Protein AF-A0ABD6C775-F1 (afdb_monomer_lite)

pLDDT: mean 89.02, std 13.64, range [40.5, 98.38]

Organism: NCBI:txid1433523

Sequence (96 aa):
MSDSASPRASVSLSEPIDVPAVLNRAGVDYVGVHDHRLLAIYHTGIFNVVTEPEPVANARTLEIECWEAPLPSRGDQRSPQELLDDFAAVLERDKA

Structure (mmCIF, N/CA/C/O backbone):
data_AF-A0ABD6C775-F1
#
_entry.id   AF-A0ABD6C775-F1
#
loop_
_atom_site.group_PDB
_atom_site.id
_atom_site.type_symbol
_atom_site.label_atom_id
_atom_site.label_alt_id
_atom_site.label_comp_id
_atom_site.label_asym_id
_atom_site.label_entity_id
_atom_site.label_seq_id
_atom_site.pdbx_PDB_ins_code
_atom_site.Cartn_x
_atom_site.Cartn_y
_atom_site.Cartn_z
_atom_site.occupancy
_atom_site.B_iso_or_equiv
_atom_site.auth_seq_id
_atom_site.auth_comp_id
_atom_site.auth_asym_id
_atom_site.auth_atom_id
_atom_site.pdbx_PDB_model_num
ATOM 1 N N . MET A 1 1 ? 27.619 6.614 3.683 1.00 43.62 1 MET A N 1
ATOM 2 C CA . MET A 1 1 ? 26.276 6.010 3.744 1.00 43.62 1 MET A CA 1
ATOM 3 C C . MET A 1 1 ? 25.322 7.169 3.927 1.00 43.62 1 MET A C 1
ATOM 5 O O . MET A 1 1 ? 25.265 7.702 5.025 1.00 43.62 1 MET A O 1
ATOM 9 N N . SER A 1 2 ? 24.734 7.676 2.843 1.00 40.50 2 SER A N 1
ATOM 10 C CA . SER A 1 2 ? 23.663 8.661 2.992 1.00 40.50 2 SER A CA 1
ATOM 11 C C . SER A 1 2 ? 22.449 7.891 3.464 1.00 40.50 2 SER A C 1
ATOM 13 O O . SER A 1 2 ? 21.963 7.018 2.749 1.00 40.50 2 SER A O 1
ATOM 15 N N . ASP A 1 3 ? 22.033 8.181 4.688 1.00 49.12 3 ASP A N 1
ATOM 16 C CA . ASP A 1 3 ? 20.768 7.756 5.271 1.00 49.12 3 ASP A CA 1
ATOM 17 C C . ASP A 1 3 ? 19.652 8.552 4.577 1.00 49.12 3 ASP A C 1
ATOM 19 O O . ASP A 1 3 ? 19.025 9.445 5.145 1.00 49.12 3 ASP A O 1
ATOM 23 N N . SER A 1 4 ? 19.529 8.357 3.261 1.00 57.94 4 SER A N 1
ATOM 24 C CA . SER A 1 4 ? 18.457 8.942 2.474 1.00 57.94 4 SER A CA 1
ATOM 25 C C . SER A 1 4 ? 17.189 8.262 2.957 1.00 57.94 4 SER A C 1
ATOM 27 O O . SER A 1 4 ? 16.912 7.137 2.550 1.00 57.94 4 SER A O 1
ATOM 29 N N . ALA A 1 5 ? 16.483 8.910 3.884 1.00 72.31 5 ALA A N 1
ATOM 30 C CA . ALA A 1 5 ? 15.215 8.417 4.389 1.00 72.31 5 ALA A CA 1
ATOM 31 C C . ALA A 1 5 ? 14.327 8.038 3.199 1.00 72.31 5 ALA A C 1
ATOM 33 O O . ALA A 1 5 ? 14.172 8.828 2.261 1.00 72.31 5 ALA A O 1
ATOM 34 N N . SER A 1 6 ? 13.801 6.815 3.221 1.00 83.06 6 SER A N 1
ATOM 35 C CA . SER A 1 6 ? 12.835 6.351 2.234 1.00 83.06 6 SER A CA 1
ATOM 36 C C . SER A 1 6 ? 11.717 7.387 2.064 1.00 83.06 6 SER A C 1
ATOM 38 O O . SER A 1 6 ? 11.255 7.935 3.069 1.00 83.06 6 SER A O 1
ATOM 40 N N . PRO A 1 7 ? 11.273 7.677 0.826 1.00 92.69 7 PRO A N 1
ATOM 41 C CA . PRO A 1 7 ? 10.144 8.570 0.590 1.00 92.69 7 PRO A CA 1
ATOM 42 C C . PRO A 1 7 ? 8.913 8.155 1.394 1.00 92.69 7 PRO A C 1
ATOM 44 O O . PRO A 1 7 ? 8.612 6.960 1.499 1.00 92.69 7 PRO A O 1
ATOM 47 N N . ARG A 1 8 ? 8.198 9.146 1.934 1.00 95.31 8 ARG A N 1
ATOM 48 C CA . ARG A 1 8 ? 6.991 8.961 2.749 1.00 95.31 8 ARG A CA 1
ATOM 49 C C . ARG A 1 8 ? 5.882 9.913 2.330 1.00 95.31 8 ARG A C 1
ATOM 51 O O . ARG A 1 8 ? 6.159 11.055 1.971 1.00 95.31 8 ARG A O 1
ATOM 58 N N . ALA A 1 9 ? 4.646 9.440 2.411 1.00 95.44 9 ALA A N 1
ATOM 59 C CA . ALA A 1 9 ? 3.439 10.214 2.168 1.00 95.44 9 ALA A CA 1
ATOM 60 C C . ALA A 1 9 ? 2.421 9.955 3.280 1.00 95.44 9 ALA A C 1
ATOM 62 O O . ALA A 1 9 ? 2.273 8.825 3.741 1.00 95.44 9 ALA A O 1
ATOM 63 N N . SER A 1 10 ? 1.711 11.012 3.667 1.00 95.62 10 SER A N 1
ATOM 64 C CA . SER A 1 10 ? 0.575 10.944 4.582 1.00 95.62 10 SER A CA 1
ATOM 65 C C . SER A 1 10 ? -0.687 11.275 3.797 1.00 95.62 10 SER A C 1
ATOM 67 O O . SER A 1 10 ? -0.753 12.316 3.139 1.00 95.62 10 SER A O 1
ATOM 69 N N . VAL A 1 11 ? -1.672 10.384 3.842 1.00 93.94 11 VAL A N 1
ATOM 70 C CA . VAL A 1 11 ? -2.949 10.520 3.136 1.00 93.94 11 VAL A CA 1
ATOM 71 C C . VAL A 1 11 ? -4.061 10.635 4.167 1.00 93.94 11 VAL A C 1
ATOM 73 O O . VAL A 1 11 ? -4.181 9.802 5.061 1.00 93.94 11 VAL A O 1
ATOM 76 N N . SER A 1 12 ? -4.885 11.674 4.038 1.00 94.38 12 SER A N 1
ATOM 77 C CA . SER A 1 12 ? -6.058 11.907 4.886 1.00 94.38 12 SER A CA 1
ATOM 78 C C . SER A 1 12 ? -7.330 11.912 4.044 1.00 94.38 12 SER A C 1
ATOM 80 O O . SER A 1 12 ? -7.519 12.767 3.179 1.00 94.38 12 SER A O 1
ATOM 82 N N . LEU A 1 13 ? -8.224 10.967 4.317 1.00 91.50 13 LEU A N 1
ATOM 83 C CA . LEU A 1 13 ? -9.448 10.728 3.563 1.00 91.50 13 LEU A CA 1
ATOM 84 C C . LEU A 1 13 ? -10.673 11.234 4.333 1.00 91.50 13 LEU A C 1
ATOM 86 O O . LEU A 1 13 ? -10.792 11.091 5.550 1.00 91.50 13 LEU A O 1
ATOM 90 N N . SER A 1 14 ? -11.642 11.805 3.613 1.00 91.69 14 SER A N 1
ATOM 91 C CA . SER A 1 14 ? -12.889 12.287 4.233 1.00 91.69 14 SER A CA 1
ATOM 92 C C . SER A 1 14 ? -13.811 11.160 4.719 1.00 91.69 14 SER A C 1
ATOM 94 O O . SER A 1 14 ? -14.671 11.388 5.568 1.00 91.69 14 SER A O 1
ATOM 96 N N . GLU A 1 15 ? -13.650 9.953 4.183 1.00 91.62 15 GLU A N 1
ATOM 97 C CA . GLU A 1 15 ? -14.413 8.746 4.511 1.00 91.62 15 GLU A CA 1
ATOM 98 C C . GLU A 1 15 ? -13.438 7.583 4.707 1.00 91.62 15 GLU A C 1
ATOM 100 O O . GLU A 1 15 ? -12.359 7.613 4.110 1.00 91.62 15 GLU A O 1
ATOM 105 N N . PRO A 1 16 ? -13.766 6.606 5.571 1.00 95.12 16 PRO A N 1
ATOM 106 C CA . PRO A 1 16 ? -12.884 5.482 5.805 1.00 95.12 16 PRO A CA 1
ATOM 107 C C . PRO A 1 16 ? -12.913 4.539 4.601 1.00 95.12 16 PRO A C 1
ATOM 109 O O . PRO A 1 16 ? -13.963 4.343 3.988 1.00 95.12 16 PRO A O 1
ATOM 112 N N . ILE A 1 17 ? -11.772 3.930 4.301 1.00 95.81 17 ILE A N 1
ATOM 113 C CA . ILE A 1 17 ? -11.634 2.935 3.239 1.00 95.81 17 ILE A CA 1
ATOM 114 C C . ILE A 1 17 ? -11.207 1.582 3.804 1.00 95.81 17 ILE A C 1
ATOM 116 O O . ILE A 1 17 ? -10.514 1.493 4.820 1.00 95.81 17 ILE A O 1
ATOM 120 N N . ASP A 1 18 ? -11.593 0.528 3.093 1.00 97.06 18 ASP A N 1
ATOM 121 C CA . ASP A 1 18 ? -11.022 -0.807 3.245 1.00 97.06 18 ASP A CA 1
ATOM 122 C C . ASP A 1 18 ? -9.809 -0.911 2.311 1.00 97.06 18 ASP A C 1
ATOM 124 O O . ASP A 1 18 ? -9.954 -1.145 1.108 1.00 97.06 18 ASP A O 1
ATOM 128 N N . VAL A 1 19 ? -8.610 -0.676 2.853 1.00 96.81 19 VAL A N 1
ATOM 129 C CA . VAL A 1 19 ? -7.353 -0.654 2.091 1.00 96.81 19 VAL A CA 1
ATOM 130 C C . VAL A 1 19 ? -7.138 -1.975 1.340 1.00 96.81 19 VAL A C 1
ATOM 132 O O . VAL A 1 19 ? -6.922 -1.916 0.128 1.00 96.81 19 VAL A O 1
ATOM 135 N N . PRO A 1 20 ? -7.259 -3.166 1.967 1.00 97.88 20 PRO A N 1
ATOM 136 C CA . PRO A 1 20 ? -7.281 -4.438 1.245 1.00 97.88 20 PRO A CA 1
ATOM 137 C C . PRO A 1 20 ? -8.244 -4.469 0.051 1.00 97.88 20 PRO A C 1
ATOM 139 O O . PRO A 1 20 ? -7.868 -4.911 -1.036 1.00 97.88 20 PRO A O 1
ATOM 142 N N . ALA A 1 21 ? -9.485 -4.002 0.210 1.00 97.19 21 ALA A N 1
ATOM 143 C CA . ALA A 1 21 ? -10.463 -4.016 -0.877 1.00 97.19 21 ALA A CA 1
ATOM 144 C C . ALA A 1 21 ? -10.070 -3.084 -2.038 1.00 97.19 21 ALA A C 1
ATOM 146 O O . ALA A 1 21 ? -10.240 -3.461 -3.200 1.00 97.19 21 ALA A O 1
ATOM 147 N N . VAL A 1 22 ? -9.519 -1.903 -1.738 1.00 96.75 22 VAL A N 1
ATOM 148 C CA . VAL A 1 22 ? -9.008 -0.953 -2.742 1.00 96.75 22 VAL A CA 1
ATOM 149 C C . VAL A 1 22 ? -7.840 -1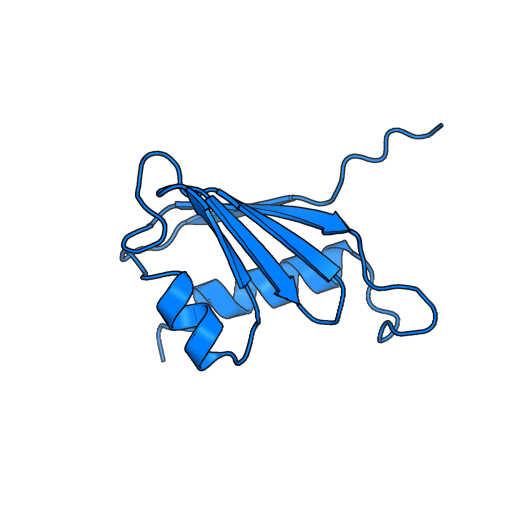.564 -3.517 1.00 96.75 22 VAL A C 1
ATOM 151 O O . VAL A 1 22 ? -7.848 -1.564 -4.748 1.00 96.75 22 VAL A O 1
ATOM 154 N N . LEU A 1 23 ? -6.869 -2.157 -2.815 1.00 97.12 23 LEU A N 1
ATOM 155 C CA . LEU A 1 23 ? -5.709 -2.802 -3.439 1.00 97.12 23 LEU A CA 1
ATOM 156 C C . LEU A 1 23 ? -6.126 -3.974 -4.337 1.00 97.12 23 LEU A C 1
ATOM 158 O O . LEU A 1 23 ? -5.662 -4.066 -5.473 1.00 97.12 23 LEU A O 1
ATOM 162 N N . ASN A 1 24 ? -7.078 -4.801 -3.891 1.00 97.12 24 ASN A N 1
ATOM 163 C CA . ASN A 1 24 ? -7.639 -5.880 -4.707 1.00 97.12 24 ASN A CA 1
ATOM 164 C C . ASN A 1 24 ? -8.298 -5.354 -5.994 1.00 97.12 24 ASN A C 1
ATOM 166 O O . ASN A 1 24 ? -8.076 -5.916 -7.067 1.00 97.12 24 ASN A O 1
ATOM 170 N N . ARG A 1 25 ? -9.082 -4.266 -5.921 1.00 95.88 25 ARG A N 1
ATOM 171 C CA . ARG A 1 25 ? -9.689 -3.635 -7.111 1.00 95.88 25 ARG A CA 1
ATOM 172 C C . ARG A 1 25 ? -8.641 -3.081 -8.072 1.00 95.88 25 ARG A C 1
ATOM 174 O O . ARG A 1 25 ? -8.819 -3.175 -9.283 1.00 95.88 25 ARG A O 1
ATOM 181 N N . ALA A 1 26 ? -7.559 -2.528 -7.534 1.00 95.44 26 ALA A N 1
ATOM 182 C CA . ALA A 1 26 ? -6.451 -1.988 -8.310 1.00 95.44 26 ALA A CA 1
ATOM 183 C C . ALA A 1 26 ? -5.497 -3.067 -8.861 1.00 95.44 26 ALA A C 1
ATOM 185 O O . ALA A 1 26 ? -4.573 -2.735 -9.602 1.00 95.44 26 ALA A O 1
ATOM 186 N N . GLY A 1 27 ? -5.705 -4.347 -8.521 1.00 96.06 27 GLY A N 1
ATOM 187 C CA . GLY A 1 27 ? -4.812 -5.439 -8.912 1.00 96.06 27 GLY A CA 1
ATOM 188 C C . GLY A 1 27 ? -3.428 -5.343 -8.264 1.00 96.06 27 GLY A C 1
ATOM 189 O O . GLY A 1 27 ? -2.441 -5.758 -8.867 1.00 96.06 27 GLY A O 1
ATOM 190 N N . VAL A 1 28 ? -3.349 -4.750 -7.071 1.00 96.69 28 VAL A N 1
ATOM 191 C CA . VAL A 1 28 ? -2.111 -4.587 -6.307 1.00 96.69 28 VAL A CA 1
ATOM 192 C C . VAL A 1 28 ? -2.011 -5.700 -5.276 1.00 96.69 28 VAL A C 1
ATOM 194 O O . VAL A 1 28 ? -2.860 -5.818 -4.392 1.00 96.69 28 VAL A O 1
ATOM 197 N N . ASP A 1 29 ? -0.951 -6.497 -5.374 1.00 97.69 29 ASP A N 1
ATOM 198 C CA . ASP A 1 29 ? -0.662 -7.545 -4.402 1.00 97.69 29 ASP A CA 1
ATOM 199 C C . ASP A 1 29 ? -0.276 -6.938 -3.049 1.00 97.69 29 ASP A C 1
ATOM 201 O O . ASP A 1 29 ? 0.413 -5.917 -2.973 1.00 97.69 29 ASP A O 1
ATOM 205 N N . TYR A 1 30 ? -0.683 -7.584 -1.959 1.00 98.06 30 TYR A N 1
ATOM 206 C CA . TYR A 1 30 ? -0.319 -7.157 -0.613 1.00 98.06 30 TYR A CA 1
ATOM 207 C C . TYR A 1 30 ? -0.236 -8.322 0.371 1.00 98.06 30 TYR A C 1
ATOM 209 O O . TYR A 1 30 ? -0.796 -9.400 0.168 1.00 98.06 30 TYR A O 1
ATOM 217 N N . VAL A 1 31 ? 0.454 -8.074 1.480 1.00 97.94 31 VAL A N 1
ATOM 218 C CA . VAL A 1 31 ? 0.556 -8.976 2.625 1.00 97.94 31 VAL A CA 1
ATOM 219 C C . VAL A 1 31 ? 0.142 -8.215 3.878 1.00 97.94 31 VAL A C 1
ATOM 221 O O . VAL A 1 31 ? 0.746 -7.200 4.228 1.00 97.94 31 VAL A O 1
ATOM 224 N N . GLY A 1 32 ? -0.888 -8.704 4.570 1.00 97.56 32 GLY A N 1
ATOM 225 C CA . GLY A 1 32 ? -1.265 -8.186 5.885 1.00 97.56 32 GLY A CA 1
ATOM 226 C C . GLY A 1 32 ? -0.212 -8.551 6.932 1.00 97.56 32 GLY A C 1
ATOM 227 O O . GLY A 1 32 ? 0.187 -9.711 7.024 1.00 97.56 32 GLY A O 1
ATOM 228 N N . VAL A 1 33 ? 0.240 -7.571 7.717 1.00 97.50 33 VAL A N 1
ATOM 229 C CA . VAL A 1 33 ? 1.195 -7.789 8.818 1.00 97.50 33 VAL A CA 1
ATOM 230 C C . VAL A 1 33 ? 0.443 -7.901 10.145 1.00 97.50 33 VAL A C 1
ATOM 232 O O . VAL A 1 33 ? 0.684 -8.828 10.914 1.00 97.50 33 VAL A O 1
ATOM 235 N N . HIS A 1 34 ? -0.474 -6.966 10.400 1.00 96.06 34 HIS A N 1
ATOM 236 C CA . HIS A 1 34 ? -1.437 -6.974 11.506 1.00 96.06 34 HIS A CA 1
ATOM 237 C C . HIS A 1 34 ? -2.589 -6.006 11.189 1.00 96.06 34 HIS A C 1
ATOM 239 O O . HIS A 1 34 ? -2.614 -5.393 10.123 1.00 96.06 34 HIS A O 1
ATOM 245 N N . ASP A 1 35 ? -3.518 -5.818 12.127 1.00 97.25 35 ASP A N 1
ATOM 246 C CA . ASP A 1 35 ? -4.763 -5.075 11.891 1.00 97.25 35 ASP A CA 1
ATOM 247 C C . ASP A 1 35 ? -4.570 -3.627 11.422 1.00 97.25 35 ASP A C 1
ATOM 249 O O . ASP A 1 35 ? -5.452 -3.102 10.763 1.00 97.25 35 ASP A O 1
ATOM 253 N N . HIS A 1 36 ? -3.423 -3.000 11.695 1.00 98.00 36 HIS A N 1
ATOM 254 C CA . HIS A 1 36 ? -3.122 -1.593 11.379 1.00 98.00 36 HIS A CA 1
ATOM 255 C C . HIS A 1 36 ? -2.002 -1.431 10.345 1.00 98.00 36 HIS A C 1
ATOM 257 O O . HIS A 1 36 ? -1.474 -0.331 10.171 1.00 98.00 36 HIS A O 1
ATOM 263 N N . ARG A 1 37 ? -1.564 -2.531 9.716 1.00 98.06 37 ARG A N 1
ATOM 264 C CA . ARG A 1 37 ? -0.390 -2.513 8.848 1.00 98.06 37 ARG A CA 1
ATOM 265 C C . ARG A 1 37 ? -0.405 -3.597 7.780 1.00 98.06 37 ARG A C 1
ATOM 267 O O . ARG A 1 37 ? -0.598 -4.780 8.069 1.00 98.06 37 ARG A O 1
ATOM 274 N N . LEU A 1 38 ? -0.064 -3.203 6.559 1.00 98.38 38 LEU A N 1
ATOM 275 C CA . LEU A 1 38 ? 0.180 -4.114 5.444 1.00 98.38 38 LEU A CA 1
ATOM 276 C C . LEU A 1 38 ? 1.383 -3.670 4.610 1.00 98.38 38 LEU A C 1
ATOM 278 O O . LEU A 1 38 ? 1.818 -2.520 4.674 1.00 98.38 38 LEU A O 1
ATOM 282 N N . LEU A 1 39 ? 1.917 -4.604 3.829 1.00 98.25 39 LEU A N 1
ATOM 283 C CA . LEU A 1 39 ? 2.925 -4.343 2.809 1.00 98.25 39 LEU A CA 1
ATOM 284 C C . LEU A 1 39 ? 2.282 -4.516 1.435 1.00 98.25 39 LEU A C 1
ATOM 286 O O . LEU A 1 39 ? 1.776 -5.597 1.144 1.00 98.25 39 LEU A O 1
ATOM 290 N N . ALA A 1 40 ? 2.305 -3.479 0.606 1.00 97.62 40 ALA A N 1
ATOM 291 C CA . ALA A 1 40 ? 1.825 -3.524 -0.770 1.00 97.62 40 ALA A CA 1
ATOM 292 C C . ALA A 1 40 ? 3.001 -3.679 -1.741 1.00 97.62 40 ALA A C 1
ATOM 294 O O . ALA A 1 40 ? 4.064 -3.086 -1.549 1.00 97.62 40 ALA A O 1
ATOM 295 N N . ILE A 1 41 ? 2.801 -4.472 -2.791 1.00 95.38 41 ILE A N 1
ATOM 296 C CA . ILE A 1 41 ? 3.771 -4.698 -3.858 1.00 95.38 41 ILE A CA 1
ATOM 297 C C . ILE A 1 41 ? 3.248 -3.992 -5.106 1.00 95.38 41 ILE A C 1
ATOM 299 O O . ILE A 1 41 ? 2.365 -4.494 -5.800 1.00 95.38 41 ILE A O 1
ATOM 303 N N . TYR A 1 42 ? 3.797 -2.815 -5.399 1.00 93.44 42 TYR A N 1
ATOM 304 C CA . TYR A 1 42 ? 3.345 -1.960 -6.495 1.00 93.44 42 TYR A CA 1
ATOM 305 C C . TYR A 1 42 ? 4.483 -1.697 -7.478 1.00 93.44 42 TYR A C 1
ATOM 307 O O . TYR A 1 42 ? 5.550 -1.223 -7.093 1.00 93.44 42 TYR A O 1
ATOM 315 N N . HIS A 1 43 ? 4.290 -2.064 -8.749 1.00 91.19 43 HIS A N 1
ATOM 316 C CA . HIS A 1 43 ? 5.331 -2.018 -9.788 1.00 91.19 43 HIS A CA 1
ATOM 317 C C . HIS A 1 43 ? 6.674 -2.643 -9.367 1.00 91.19 43 HIS A C 1
ATOM 319 O O . 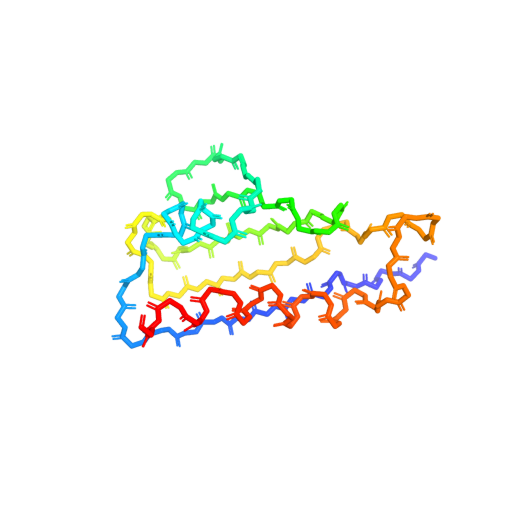HIS A 1 43 ? 7.736 -2.170 -9.756 1.00 91.19 43 HIS A O 1
ATOM 325 N N . THR A 1 44 ? 6.641 -3.741 -8.602 1.00 88.44 44 THR A N 1
ATOM 326 C CA . THR A 1 44 ? 7.813 -4.424 -8.002 1.00 88.44 44 THR A CA 1
ATOM 327 C C . THR A 1 44 ? 8.523 -3.666 -6.874 1.00 88.44 44 THR A C 1
ATOM 329 O O . THR A 1 44 ? 9.508 -4.175 -6.348 1.00 88.44 44 THR A O 1
ATOM 332 N N . GLY A 1 45 ? 8.022 -2.495 -6.476 1.00 90.69 45 GLY A N 1
ATOM 333 C CA . GLY A 1 45 ? 8.411 -1.813 -5.244 1.00 90.69 45 GLY A CA 1
ATOM 334 C C . GLY A 1 45 ? 7.601 -2.306 -4.043 1.00 90.69 45 GLY A C 1
ATOM 335 O O . GLY A 1 45 ? 6.490 -2.815 -4.207 1.00 90.69 45 GLY A O 1
ATOM 336 N N . ILE A 1 46 ? 8.159 -2.151 -2.843 1.00 94.44 46 ILE A N 1
ATOM 337 C CA . ILE A 1 46 ? 7.525 -2.517 -1.573 1.00 94.44 46 ILE A CA 1
ATOM 338 C C . ILE A 1 46 ? 7.159 -1.246 -0.816 1.00 94.44 46 ILE A C 1
ATOM 340 O O . ILE A 1 46 ? 8.027 -0.451 -0.443 1.00 94.44 46 ILE A O 1
ATOM 344 N N . PHE A 1 47 ? 5.866 -1.102 -0.542 1.00 96.81 47 PHE A N 1
ATOM 345 C CA . PHE A 1 47 ? 5.299 0.004 0.212 1.00 96.81 47 PHE A CA 1
ATOM 346 C C . PHE A 1 47 ? 4.780 -0.486 1.554 1.00 96.81 47 PHE A C 1
ATOM 348 O O . PHE A 1 47 ? 3.959 -1.399 1.629 1.00 96.81 47 PHE A O 1
ATOM 355 N N . ASN A 1 48 ? 5.248 0.140 2.624 1.00 97.50 48 ASN A N 1
ATOM 356 C CA . ASN A 1 48 ? 4.714 -0.055 3.957 1.00 97.50 48 ASN A CA 1
ATOM 357 C C . ASN A 1 48 ? 3.543 0.898 4.171 1.00 97.50 48 ASN A C 1
ATOM 359 O O . ASN A 1 48 ? 3.725 2.106 4.057 1.00 97.50 48 ASN A O 1
ATOM 363 N N . VAL A 1 49 ? 2.373 0.355 4.501 1.00 97.88 49 VAL A N 1
ATOM 364 C CA . VAL A 1 49 ? 1.164 1.132 4.784 1.00 97.88 49 VAL A CA 1
ATOM 365 C C . VAL A 1 49 ? 0.775 0.912 6.236 1.00 97.88 49 VAL A C 1
ATOM 367 O O . VAL A 1 49 ? 0.568 -0.228 6.659 1.00 97.88 49 VAL A O 1
ATOM 370 N N . VAL A 1 50 ? 0.676 2.000 6.992 1.00 98.06 50 VAL A N 1
ATOM 371 C CA . VAL A 1 50 ? 0.256 2.020 8.397 1.00 98.06 50 VAL A CA 1
ATOM 372 C C . VAL A 1 50 ? -0.974 2.906 8.525 1.00 98.06 50 VAL A C 1
ATOM 374 O O . VAL A 1 50 ? -1.011 3.990 7.951 1.00 98.06 50 VAL A O 1
ATOM 377 N N . THR A 1 51 ? -1.977 2.456 9.274 1.00 97.25 51 THR A N 1
ATOM 378 C CA . THR A 1 51 ? -3.277 3.140 9.379 1.00 97.25 51 THR A CA 1
ATOM 379 C C . THR A 1 51 ? -3.662 3.510 10.809 1.00 97.25 51 THR A C 1
ATOM 381 O O . THR A 1 51 ? -4.833 3.725 11.102 1.00 97.25 51 THR A O 1
ATOM 384 N N . GLU A 1 52 ? -2.704 3.555 11.738 1.00 91.75 52 GLU A N 1
ATOM 385 C CA . GLU A 1 52 ? -2.995 3.815 13.151 1.00 91.75 52 GLU A CA 1
ATOM 386 C C . GLU A 1 52 ? -3.749 5.145 13.373 1.00 91.75 52 GLU A C 1
ATOM 388 O O . GLU A 1 52 ? -3.402 6.164 12.773 1.00 91.75 52 GLU A O 1
ATOM 393 N N . PRO A 1 53 ? -4.761 5.166 14.265 1.00 93.12 53 PRO A N 1
ATOM 394 C CA . PRO A 1 53 ? -5.187 4.086 15.167 1.00 93.12 53 PRO A CA 1
ATOM 395 C C . PRO A 1 53 ? -6.223 3.121 14.555 1.00 93.12 53 PRO A C 1
ATOM 397 O O . PRO A 1 53 ? -6.755 2.258 15.250 1.00 93.12 53 PRO A O 1
ATOM 400 N N . GLU A 1 54 ? -6.567 3.279 13.282 1.00 95.94 54 GLU A N 1
ATOM 401 C CA . GLU A 1 54 ? -7.670 2.584 12.622 1.00 95.94 54 GLU A CA 1
ATOM 402 C C . GLU A 1 54 ? -7.185 1.290 11.957 1.00 95.94 54 GLU A C 1
ATOM 404 O O . GLU A 1 54 ? -6.039 1.207 11.503 1.00 95.94 54 GLU A O 1
ATOM 409 N N . PRO A 1 55 ? -7.998 0.225 11.915 1.00 97.75 55 PRO A N 1
ATOM 410 C CA . PRO A 1 55 ? -7.605 -0.977 11.202 1.00 97.75 55 PRO A CA 1
ATOM 411 C C . PRO A 1 55 ? -7.561 -0.720 9.689 1.00 97.75 55 PRO A C 1
ATOM 413 O O . PRO A 1 55 ? -8.334 0.085 9.170 1.00 97.75 55 PRO A O 1
ATOM 416 N N . VAL A 1 56 ? -6.730 -1.465 8.959 1.00 97.31 56 VAL A N 1
ATOM 417 C CA . VAL A 1 56 ? -6.555 -1.339 7.500 1.00 97.31 56 VAL A CA 1
ATOM 418 C C . VAL A 1 56 ? -7.856 -1.549 6.721 1.00 97.31 56 VAL A C 1
ATOM 420 O O . VAL A 1 56 ? -7.979 -1.075 5.600 1.00 97.31 56 VAL A O 1
ATOM 423 N N . ALA A 1 57 ? -8.840 -2.232 7.308 1.00 96.88 57 ALA A N 1
ATOM 424 C CA . ALA A 1 57 ? -10.158 -2.446 6.713 1.00 96.88 57 ALA A CA 1
ATOM 425 C C . ALA A 1 57 ? -11.136 -1.261 6.900 1.00 96.88 57 ALA A C 1
ATOM 427 O O . ALA A 1 57 ? -12.259 -1.325 6.409 1.00 96.88 57 ALA A O 1
ATOM 428 N N . ASN A 1 58 ? -10.764 -0.212 7.646 1.00 96.94 58 ASN A N 1
ATOM 429 C CA . ASN A 1 58 ? -11.621 0.948 7.921 1.00 96.94 58 ASN A CA 1
ATOM 430 C C . ASN A 1 58 ? -10.790 2.197 8.292 1.00 96.94 58 ASN A C 1
ATOM 432 O O . ASN A 1 58 ? -11.001 2.799 9.347 1.00 96.94 58 ASN A O 1
ATOM 436 N N . ALA A 1 59 ? -9.827 2.558 7.445 1.00 96.31 59 ALA A N 1
ATOM 437 C CA . ALA A 1 59 ? -8.848 3.612 7.705 1.00 96.31 59 ALA A CA 1
ATOM 438 C C . ALA A 1 59 ? -9.215 4.937 7.025 1.00 96.31 59 ALA A C 1
ATOM 440 O O . ALA A 1 59 ? -9.627 4.956 5.866 1.00 96.31 59 ALA A O 1
ATOM 441 N N . ARG A 1 60 ? -9.029 6.056 7.725 1.00 96.12 60 ARG A N 1
ATOM 442 C CA . ARG A 1 60 ? -9.137 7.428 7.200 1.00 96.12 60 ARG A CA 1
ATOM 443 C C . ARG A 1 60 ? -7.774 8.068 7.007 1.00 96.12 60 ARG A C 1
ATOM 445 O O . ARG A 1 60 ? -7.628 8.901 6.116 1.00 96.12 60 ARG A O 1
ATOM 452 N N . THR A 1 61 ? -6.802 7.688 7.827 1.00 96.06 61 THR A N 1
ATOM 453 C CA . THR A 1 61 ? -5.429 8.184 7.734 1.00 96.06 61 THR A CA 1
ATOM 454 C C . THR A 1 61 ? -4.496 7.044 7.364 1.00 96.06 61 THR A C 1
ATOM 456 O O . THR A 1 61 ? -4.582 5.955 7.931 1.00 96.06 61 THR A O 1
ATOM 459 N N . LEU A 1 62 ? -3.604 7.292 6.408 1.00 96.50 62 LEU A N 1
ATOM 460 C CA . LEU A 1 62 ? -2.592 6.337 5.980 1.00 96.50 62 LEU A CA 1
ATOM 461 C C . LEU A 1 62 ? -1.222 7.004 5.968 1.00 9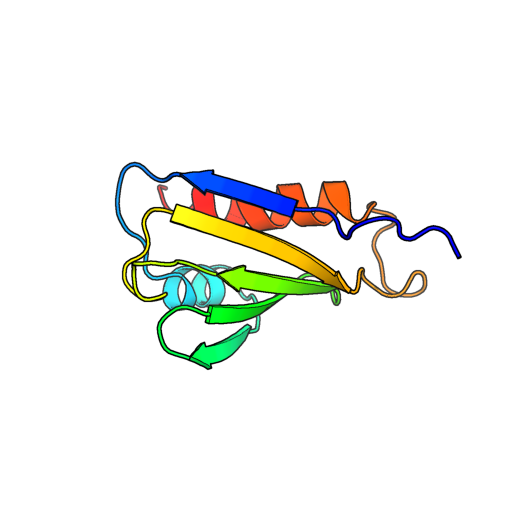6.50 62 LEU A C 1
ATOM 463 O O . LEU A 1 62 ? -1.041 8.043 5.339 1.00 96.50 62 LEU A O 1
ATOM 467 N N . GLU A 1 63 ? -0.253 6.359 6.600 1.00 97.88 63 GLU A N 1
ATOM 468 C CA . GLU A 1 63 ? 1.164 6.649 6.433 1.00 97.88 63 GLU A CA 1
ATOM 469 C C . GLU A 1 63 ? 1.761 5.605 5.495 1.00 97.88 63 GLU A C 1
ATOM 471 O O . GLU A 1 63 ? 1.678 4.398 5.746 1.00 97.88 63 GLU A O 1
ATOM 476 N N . ILE A 1 64 ? 2.349 6.073 4.401 1.00 97.31 64 ILE A N 1
ATOM 477 C CA . ILE A 1 64 ? 2.884 5.238 3.333 1.00 97.31 64 ILE A CA 1
ATOM 478 C C . ILE A 1 64 ? 4.375 5.513 3.209 1.00 97.31 64 ILE A C 1
ATOM 480 O O . ILE A 1 64 ? 4.791 6.659 3.065 1.00 97.31 64 ILE A O 1
ATOM 484 N N . GLU A 1 65 ? 5.188 4.463 3.220 1.00 96.31 65 GLU A N 1
ATOM 485 C CA . GLU A 1 65 ? 6.635 4.561 3.049 1.00 96.31 65 GLU A CA 1
ATOM 486 C C . GLU A 1 65 ? 7.123 3.617 1.950 1.00 96.31 65 GLU A C 1
ATOM 488 O O . GLU A 1 65 ? 6.810 2.427 1.956 1.00 96.31 65 GLU A O 1
ATOM 493 N N . CYS A 1 66 ? 7.940 4.133 1.031 1.00 94.69 66 CYS A N 1
ATOM 494 C CA . CYS A 1 66 ? 8.605 3.331 0.007 1.00 94.69 66 CYS A CA 1
ATOM 495 C C . CYS A 1 66 ? 9.843 2.638 0.599 1.00 94.69 66 CYS A C 1
ATOM 497 O O . CYS A 1 66 ? 10.947 3.186 0.586 1.00 94.69 66 CYS A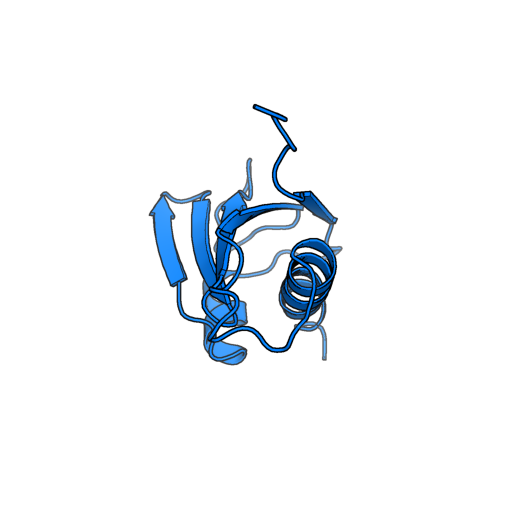 O 1
ATOM 499 N N . TRP A 1 67 ? 9.673 1.426 1.125 1.00 93.25 67 TRP A N 1
ATOM 500 C CA . TRP A 1 67 ? 10.768 0.643 1.708 1.00 93.25 67 TRP A CA 1
ATOM 501 C C . TRP A 1 67 ? 11.766 0.176 0.659 1.00 93.25 67 TRP A C 1
ATOM 503 O O . TRP A 1 67 ? 12.972 0.323 0.844 1.00 93.25 67 TRP A O 1
ATOM 513 N N . GLU A 1 68 ? 11.264 -0.336 -0.461 1.00 88.81 68 GLU A N 1
ATOM 514 C CA . GLU A 1 68 ? 12.100 -0.783 -1.568 1.00 88.81 68 GLU A CA 1
ATOM 515 C C . GLU A 1 68 ? 11.544 -0.242 -2.878 1.00 88.81 68 GLU A C 1
ATOM 517 O O . GLU A 1 68 ? 10.389 -0.479 -3.227 1.00 88.81 68 GLU A O 1
ATOM 522 N N . ALA A 1 69 ? 12.372 0.490 -3.618 1.00 84.25 69 ALA A N 1
ATOM 523 C CA . ALA A 1 69 ? 12.029 0.896 -4.970 1.00 84.25 69 ALA A CA 1
ATOM 524 C C . ALA A 1 69 ? 12.163 -0.296 -5.939 1.00 84.25 69 ALA A C 1
ATOM 526 O O . ALA A 1 69 ? 12.975 -1.194 -5.691 1.00 84.25 69 ALA A O 1
ATOM 527 N N . PRO A 1 70 ? 11.434 -0.296 -7.069 1.00 78.75 70 PRO A N 1
ATOM 528 C CA . PRO A 1 70 ? 11.608 -1.280 -8.128 1.00 78.75 70 PRO A CA 1
ATOM 529 C C . PRO A 1 70 ? 13.070 -1.418 -8.542 1.00 78.75 70 PRO A C 1
ATOM 531 O O . PRO A 1 70 ? 13.806 -0.431 -8.642 1.00 78.75 70 PRO A O 1
ATOM 534 N N . LEU A 1 71 ? 13.490 -2.647 -8.847 1.00 74.25 71 LEU A N 1
ATOM 535 C CA . LEU A 1 71 ? 14.830 -2.876 -9.380 1.00 74.25 71 LEU A CA 1
ATOM 536 C C . LEU A 1 71 ? 15.019 -2.054 -10.668 1.00 74.25 71 LEU A C 1
ATOM 538 O O . LEU A 1 71 ? 14.160 -2.127 -11.545 1.00 74.25 71 LEU A O 1
ATOM 542 N N . PRO A 1 72 ? 16.150 -1.350 -10.862 1.00 69.31 72 PRO A N 1
ATOM 543 C CA . PRO A 1 72 ? 16.360 -0.492 -12.035 1.00 69.31 72 PRO A CA 1
ATOM 544 C C . PRO A 1 72 ? 16.217 -1.210 -13.385 1.00 69.31 72 PRO A C 1
ATOM 546 O O . PRO A 1 72 ? 15.887 -0.591 -14.388 1.00 69.31 72 PRO A O 1
ATOM 549 N N . SER A 1 73 ? 16.455 -2.525 -13.421 1.00 68.12 73 SER A N 1
ATOM 550 C CA . SER A 1 73 ? 16.287 -3.364 -14.615 1.00 68.12 73 SER A CA 1
ATOM 551 C C . SER A 1 73 ? 14.834 -3.739 -14.923 1.00 68.12 73 SER A C 1
ATOM 553 O O . SER A 1 73 ? 14.561 -4.293 -15.986 1.00 68.12 73 SER A O 1
ATOM 555 N N . ARG A 1 74 ? 13.918 -3.487 -13.985 1.00 65.00 74 ARG A N 1
ATOM 556 C CA . ARG A 1 74 ? 12.489 -3.826 -14.046 1.00 65.00 74 ARG A CA 1
ATOM 557 C C . ARG A 1 74 ? 11.573 -2.614 -13.855 1.00 65.00 74 ARG A C 1
ATOM 559 O O . ARG A 1 74 ? 10.381 -2.734 -14.114 1.00 65.00 74 ARG A O 1
ATOM 566 N N . GLY A 1 75 ? 12.120 -1.487 -13.403 1.00 62.06 75 GLY A N 1
ATOM 567 C CA . GLY A 1 75 ? 11.409 -0.230 -13.215 1.00 62.06 75 GLY A CA 1
ATOM 568 C C . GLY A 1 75 ? 11.206 0.527 -14.525 1.00 62.06 75 GLY A C 1
ATOM 569 O O . GLY A 1 75 ? 12.016 0.475 -15.447 1.00 62.06 75 GLY A O 1
ATOM 570 N N . ASP A 1 76 ? 10.128 1.288 -14.579 1.00 65.94 76 ASP A N 1
ATOM 571 C CA . ASP A 1 76 ? 9.700 2.146 -15.688 1.00 65.94 76 ASP A CA 1
ATOM 572 C C . ASP A 1 76 ? 10.409 3.516 -15.709 1.00 65.94 76 ASP A C 1
ATOM 574 O O . ASP A 1 76 ? 9.875 4.498 -16.215 1.00 65.94 76 ASP A O 1
ATOM 578 N N . GLN A 1 77 ? 11.637 3.574 -15.181 1.00 75.69 77 GLN A N 1
ATOM 579 C CA . GLN A 1 77 ? 12.436 4.787 -14.942 1.00 75.69 77 GLN A CA 1
ATOM 580 C C . GLN A 1 77 ? 11.848 5.798 -13.946 1.00 75.69 77 GLN A C 1
ATOM 582 O O . GLN A 1 77 ? 12.489 6.824 -13.708 1.00 75.69 77 GLN A O 1
ATOM 587 N N . ARG A 1 78 ? 10.696 5.523 -13.321 1.00 82.38 78 ARG A N 1
ATOM 588 C CA . ARG A 1 78 ? 10.152 6.402 -12.283 1.00 82.38 78 ARG A CA 1
ATOM 589 C C . ARG A 1 78 ? 11.025 6.392 -11.036 1.00 82.38 78 ARG A C 1
ATOM 591 O O . ARG A 1 78 ? 11.544 5.360 -10.604 1.00 82.38 78 ARG A O 1
ATOM 598 N N . SER A 1 79 ? 11.177 7.568 -10.447 1.00 88.00 79 SER A N 1
ATOM 599 C CA . SER A 1 79 ? 11.820 7.737 -9.155 1.00 88.00 79 SER A CA 1
ATOM 600 C C . SER A 1 79 ? 10.971 7.119 -8.033 1.00 88.00 79 SER A C 1
ATOM 602 O O . SER A 1 79 ? 9.750 6.996 -8.161 1.00 88.00 79 SER A O 1
ATOM 604 N N . PRO A 1 80 ? 11.585 6.770 -6.889 1.00 89.19 80 PRO A N 1
ATOM 605 C CA . PRO A 1 80 ? 10.849 6.277 -5.725 1.00 89.19 80 PRO A CA 1
ATOM 606 C C . PRO A 1 80 ? 9.734 7.224 -5.244 1.00 89.19 80 PRO A C 1
ATOM 608 O O . PRO A 1 80 ? 8.699 6.755 -4.783 1.00 89.19 80 PRO A O 1
ATOM 611 N N . GLN A 1 81 ? 9.919 8.544 -5.387 1.00 92.06 81 GLN A N 1
ATOM 612 C CA . GLN A 1 81 ? 8.890 9.533 -5.048 1.00 92.06 81 GLN A CA 1
ATOM 613 C C . GLN A 1 81 ? 7.717 9.494 -6.034 1.00 92.06 81 GLN A C 1
ATOM 615 O O . GLN A 1 81 ? 6.573 9.457 -5.606 1.00 92.06 81 GLN A O 1
ATOM 620 N N . GLU A 1 82 ? 7.979 9.433 -7.342 1.00 91.75 82 GLU A N 1
ATOM 621 C CA . GLU A 1 82 ? 6.908 9.351 -8.349 1.00 91.75 82 GLU A CA 1
ATOM 622 C C . GLU A 1 82 ? 6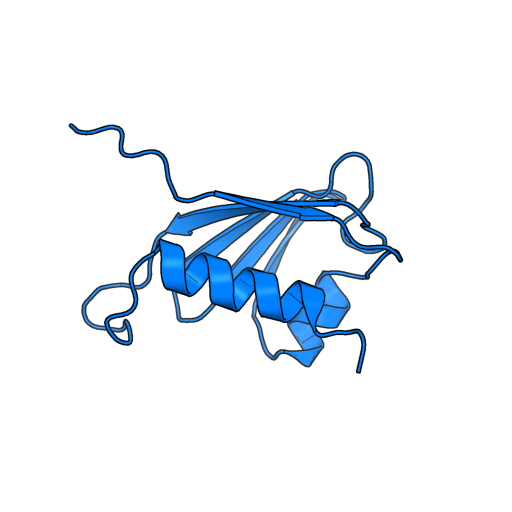.071 8.074 -8.200 1.00 91.75 82 GLU A C 1
ATOM 624 O O . GLU A 1 82 ? 4.862 8.093 -8.417 1.00 91.75 82 GLU A O 1
ATOM 629 N N . LEU A 1 83 ? 6.698 6.960 -7.813 1.00 91.88 83 LEU A N 1
ATOM 630 C CA . LEU A 1 83 ? 5.987 5.712 -7.531 1.00 91.88 83 LEU A CA 1
ATOM 631 C C . LEU A 1 83 ? 5.152 5.789 -6.255 1.00 91.88 83 LEU A C 1
ATOM 633 O O . LEU A 1 83 ? 4.049 5.249 -6.224 1.00 91.88 83 LEU A O 1
ATOM 637 N N . LEU A 1 84 ? 5.669 6.448 -5.217 1.00 94.56 84 LEU A N 1
ATOM 638 C CA . LEU A 1 84 ? 4.927 6.705 -3.989 1.00 94.56 84 LEU A CA 1
ATOM 639 C C . LEU A 1 84 ? 3.694 7.571 -4.256 1.00 94.56 84 LEU A C 1
ATOM 641 O O . LEU A 1 84 ? 2.613 7.228 -3.786 1.00 94.56 84 LEU A O 1
ATOM 645 N N . ASP A 1 85 ? 3.846 8.646 -5.026 1.00 94.62 85 ASP A N 1
ATOM 646 C CA . ASP A 1 85 ? 2.747 9.554 -5.357 1.00 94.62 85 ASP A CA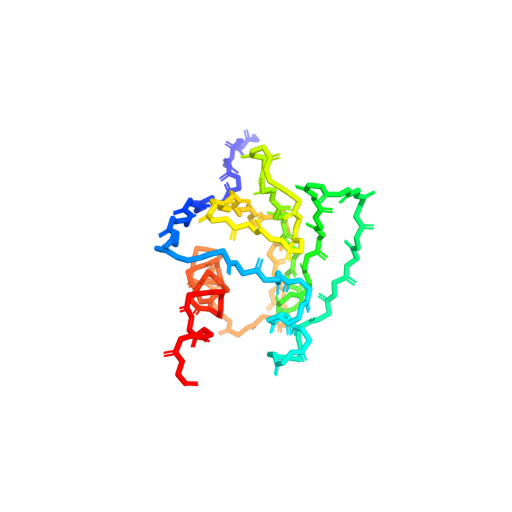 1
ATOM 647 C C . ASP A 1 85 ? 1.666 8.836 -6.185 1.00 94.62 85 ASP A C 1
ATOM 649 O O . ASP A 1 85 ? 0.473 8.982 -5.917 1.00 94.62 85 ASP A O 1
ATOM 653 N N . ASP A 1 86 ? 2.063 8.003 -7.155 1.00 94.50 86 ASP A N 1
ATOM 654 C CA . ASP A 1 86 ? 1.118 7.216 -7.957 1.00 94.50 86 ASP A CA 1
ATOM 655 C C . ASP A 1 86 ? 0.405 6.142 -7.122 1.00 94.50 86 ASP A C 1
ATOM 657 O O . ASP A 1 86 ? -0.812 5.975 -7.221 1.00 94.50 86 ASP A O 1
ATOM 661 N N . PHE A 1 87 ? 1.131 5.458 -6.233 1.00 95.44 87 PHE A N 1
ATOM 662 C CA . PHE A 1 87 ? 0.537 4.494 -5.309 1.00 95.44 87 PHE A CA 1
ATOM 663 C C . PHE A 1 87 ? -0.434 5.160 -4.322 1.00 95.44 87 PHE A C 1
ATOM 665 O O . PHE A 1 87 ? -1.535 4.654 -4.107 1.00 95.44 87 PHE A O 1
ATOM 672 N N . ALA A 1 88 ? -0.079 6.317 -3.757 1.00 95.56 88 ALA A N 1
ATOM 673 C CA . ALA A 1 88 ? -0.977 7.087 -2.900 1.00 95.56 88 ALA A CA 1
ATOM 674 C C . ALA A 1 88 ? -2.254 7.487 -3.656 1.00 95.56 88 ALA A C 1
ATOM 676 O O . ALA A 1 88 ? -3.359 7.324 -3.137 1.00 95.56 88 ALA A O 1
ATOM 677 N N . ALA A 1 89 ? -2.126 7.893 -4.923 1.00 94.81 89 ALA A N 1
ATOM 678 C CA . ALA A 1 89 ? -3.272 8.222 -5.761 1.00 94.81 89 ALA A CA 1
ATOM 679 C C . ALA A 1 89 ? -4.206 7.021 -6.006 1.00 94.81 89 ALA A C 1
ATOM 681 O O . ALA A 1 89 ? -5.412 7.219 -6.140 1.00 94.81 89 ALA A O 1
ATOM 682 N N . VAL A 1 90 ? -3.709 5.776 -6.040 1.00 94.12 90 VAL A N 1
ATOM 683 C CA . VAL A 1 90 ? -4.573 4.576 -6.100 1.00 94.12 90 VAL A CA 1
ATOM 684 C C . VAL A 1 90 ? -5.509 4.514 -4.889 1.00 94.12 90 VAL A C 1
ATOM 686 O O . VAL A 1 90 ? -6.694 4.228 -5.052 1.00 94.12 90 VAL A O 1
ATOM 689 N N . LEU A 1 91 ? -5.001 4.828 -3.696 1.00 92.25 91 LEU A N 1
ATOM 690 C CA . LEU A 1 91 ? -5.772 4.805 -2.449 1.00 92.25 91 LEU A CA 1
ATOM 691 C C . LEU A 1 91 ? -6.768 5.971 -2.346 1.00 92.25 91 LEU A C 1
ATOM 693 O O . LEU A 1 91 ? -7.823 5.828 -1.734 1.00 92.25 91 LEU A O 1
ATOM 697 N N . GLU A 1 92 ? -6.476 7.107 -2.980 1.00 88.75 92 GLU A N 1
ATOM 698 C CA . GLU A 1 92 ? -7.379 8.265 -3.033 1.00 88.75 92 GLU A CA 1
ATOM 699 C C . GLU A 1 92 ? -8.500 8.122 -4.080 1.00 88.75 92 GLU A C 1
ATOM 701 O O . GLU A 1 92 ? -9.586 8.687 -3.916 1.00 88.75 92 GLU A O 1
ATOM 706 N N . ARG A 1 93 ? -8.246 7.382 -5.170 1.00 79.69 93 ARG A N 1
ATOM 707 C CA . ARG A 1 93 ? -9.125 7.276 -6.352 1.00 79.69 93 ARG A CA 1
ATOM 708 C C . ARG A 1 93 ? -10.332 6.359 -6.193 1.00 79.69 93 ARG A C 1
ATOM 710 O O . ARG A 1 93 ? -11.187 6.381 -7.071 1.00 79.69 93 ARG A O 1
ATOM 717 N N . ASP A 1 94 ? -10.467 5.618 -5.097 1.00 64.38 94 ASP A N 1
ATOM 718 C CA . ASP A 1 94 ? -11.629 4.743 -4.855 1.00 64.38 94 ASP A CA 1
ATOM 719 C C . ASP A 1 94 ? -12.975 5.491 -4.701 1.00 64.38 94 ASP A C 1
ATOM 721 O O . ASP A 1 94 ? -14.014 4.898 -4.435 1.00 64.38 94 ASP A O 1
ATOM 725 N N . LYS A 1 95 ? -12.979 6.813 -4.893 1.00 56.53 95 LYS A N 1
ATOM 726 C CA . LYS A 1 95 ? -14.159 7.683 -4.878 1.00 56.53 95 LYS A CA 1
ATOM 727 C C . LYS A 1 95 ? -14.831 7.894 -6.245 1.00 56.53 95 LYS A C 1
ATOM 729 O O . LYS A 1 95 ? -15.477 8.929 -6.426 1.00 56.53 95 LYS A O 1
ATOM 734 N N . ALA A 1 96 ? -14.675 6.982 -7.203 1.00 42.09 96 ALA A N 1
ATOM 735 C CA . ALA A 1 96 ? -15.331 7.079 -8.515 1.00 42.09 96 ALA A CA 1
ATOM 736 C C . ALA A 1 96 ? -16.444 6.040 -8.691 1.00 42.09 96 ALA A C 1
ATOM 738 O O . ALA A 1 96 ? -16.148 4.831 -8.569 1.00 42.09 96 ALA A O 1
#

Foldseek 3Di:
DPPPFFDKDKAAAPFWAQQVVLCVVVVWDWDDPDQQWIWIQFLNWIKIWGQPPHGNGTGRMIMIGGPGDHDPVRDPPDDSNRRRVVVSVSVVVPPD

Radius of gyration: 12.96 Å; chains: 1; bounding box: 42×21×31 Å

Secondary structure (DSSP, 8-state):
----PPPEEEEEEEEEE-HHHHHHHTT-EEEEEETTEEEEEETTEEEEEE-TTS-TTSEEEEEEEEEEPPPTTTS-S--HHHHHHHHHHHHHGGG-